Protein AF-A0A9D5YBA8-F1 (afdb_monomer)

Radius of gyration: 16.06 Å; Cα contacts (8 Å, |Δi|>4): 242; chains: 1; bounding box: 40×40×43 Å

Mean predicted aligned error: 7.73 Å

Structure (mmCIF, N/CA/C/O backbone):
data_AF-A0A9D5YBA8-F1
#
_entry.id   AF-A0A9D5YBA8-F1
#
loop_
_atom_site.group_PDB
_atom_site.id
_atom_site.type_symbol
_atom_site.label_atom_id
_atom_site.label_alt_id
_atom_site.label_comp_id
_atom_site.label_asym_id
_atom_site.label_entity_id
_atom_site.label_seq_id
_atom_site.pdbx_PDB_ins_code
_atom_site.Cartn_x
_atom_site.Cartn_y
_atom_site.Cartn_z
_atom_site.occupancy
_atom_site.B_iso_or_equiv
_atom_site.auth_seq_id
_atom_site.auth_comp_id
_atom_site.auth_asym_id
_atom_site.auth_atom_id
_atom_site.pdbx_PDB_model_num
ATOM 1 N N . MET A 1 1 ? 10.738 24.297 -7.608 1.00 39.94 1 MET A N 1
ATOM 2 C CA . MET A 1 1 ? 11.253 22.949 -7.934 1.00 39.94 1 MET A CA 1
ATOM 3 C C . MET A 1 1 ? 11.836 22.366 -6.655 1.00 39.94 1 MET A C 1
ATOM 5 O O . MET A 1 1 ? 12.622 23.071 -6.033 1.00 39.94 1 MET A O 1
ATOM 9 N N . LYS A 1 2 ? 11.433 21.140 -6.289 1.00 30.42 2 LYS A N 1
ATOM 10 C CA . LYS A 1 2 ? 11.630 20.433 -4.999 1.00 30.42 2 LYS A CA 1
ATOM 11 C C . LYS A 1 2 ? 10.527 20.655 -3.949 1.00 30.42 2 LYS A C 1
ATOM 13 O O . LYS A 1 2 ? 10.761 21.208 -2.885 1.00 30.42 2 LYS A O 1
ATOM 18 N N . LEU A 1 3 ? 9.331 20.175 -4.287 1.00 26.30 3 LEU A N 1
ATOM 19 C CA . LEU A 1 3 ? 8.276 19.781 -3.347 1.00 26.30 3 LEU A CA 1
ATOM 20 C C . LEU A 1 3 ? 7.951 18.294 -3.609 1.00 26.30 3 LEU A C 1
ATOM 22 O O . LEU A 1 3 ? 6.810 17.940 -3.848 1.00 26.30 3 LEU A O 1
ATOM 26 N N . LYS A 1 4 ? 8.987 17.446 -3.695 1.00 32.22 4 LYS A N 1
ATOM 27 C CA . LYS A 1 4 ? 8.861 15.991 -3.919 1.00 32.22 4 LYS A CA 1
ATOM 28 C C . LYS A 1 4 ? 9.174 15.174 -2.651 1.00 32.22 4 LYS A C 1
ATOM 30 O O . LYS A 1 4 ? 9.366 13.978 -2.725 1.00 32.22 4 LYS A O 1
ATOM 35 N N . THR A 1 5 ? 9.263 15.814 -1.483 1.00 35.50 5 THR A N 1
ATOM 36 C CA . THR A 1 5 ? 9.782 15.171 -0.254 1.00 35.50 5 THR A CA 1
ATOM 37 C C . THR A 1 5 ? 8.810 15.266 0.925 1.00 35.50 5 THR A C 1
ATOM 39 O O . THR A 1 5 ? 9.186 14.969 2.050 1.00 35.50 5 THR A O 1
ATOM 42 N N . LEU A 1 6 ? 7.567 15.718 0.716 1.00 31.66 6 LEU A N 1
ATOM 43 C CA . LEU A 1 6 ? 6.696 16.089 1.838 1.00 31.66 6 LEU A CA 1
ATOM 44 C C . LEU A 1 6 ? 5.680 15.027 2.293 1.00 31.66 6 LEU A C 1
ATOM 46 O O . LEU A 1 6 ? 5.023 15.278 3.293 1.00 31.66 6 LEU A O 1
ATOM 50 N N . ILE A 1 7 ? 5.556 13.871 1.628 1.00 36.56 7 ILE A N 1
ATOM 51 C CA . ILE A 1 7 ? 4.564 12.842 2.021 1.00 36.56 7 ILE A CA 1
ATOM 52 C C . ILE A 1 7 ? 5.227 11.561 2.559 1.00 36.56 7 ILE A C 1
ATOM 54 O O . ILE A 1 7 ? 4.762 11.022 3.555 1.00 36.56 7 ILE A O 1
ATOM 58 N N . ILE A 1 8 ? 6.413 11.183 2.070 1.00 36.94 8 ILE A N 1
ATOM 59 C CA . ILE A 1 8 ? 7.204 10.066 2.639 1.00 36.94 8 ILE A CA 1
ATOM 60 C C . ILE A 1 8 ? 7.755 10.407 4.044 1.00 36.94 8 ILE A C 1
ATOM 62 O O . ILE A 1 8 ? 8.077 9.541 4.853 1.00 36.94 8 ILE A O 1
ATOM 66 N N . ALA A 1 9 ? 7.801 11.695 4.401 1.00 33.28 9 ALA A N 1
ATOM 67 C CA . ALA A 1 9 ? 8.275 12.134 5.708 1.00 33.28 9 ALA A CA 1
ATOM 68 C C . ALA A 1 9 ? 7.292 11.856 6.862 1.00 33.28 9 ALA A C 1
ATOM 70 O O . ALA A 1 9 ? 7.709 11.967 8.008 1.00 33.28 9 ALA A O 1
ATOM 71 N N . ALA A 1 10 ? 6.023 11.502 6.625 1.00 36.97 10 ALA A N 1
ATOM 72 C CA . ALA A 1 10 ? 5.076 11.302 7.728 1.00 36.97 10 ALA A CA 1
ATOM 73 C C . ALA A 1 10 ? 5.384 10.042 8.563 1.00 36.97 10 ALA A C 1
ATOM 75 O O . ALA A 1 10 ? 5.238 10.083 9.782 1.00 36.97 10 ALA A O 1
ATOM 76 N N . MET A 1 11 ? 5.915 8.978 7.949 1.00 42.38 11 MET A N 1
ATOM 77 C CA . MET A 1 11 ? 6.328 7.771 8.682 1.00 42.38 11 MET A CA 1
ATOM 78 C C . MET A 1 11 ? 7.738 7.877 9.284 1.00 42.38 11 MET A C 1
ATOM 80 O O . MET A 1 11 ? 8.015 7.260 10.310 1.00 42.38 11 MET A O 1
ATOM 84 N N . LEU A 1 12 ? 8.613 8.730 8.732 1.00 39.72 12 LEU A N 1
ATOM 85 C CA . LEU A 1 12 ? 9.985 8.913 9.231 1.00 39.72 12 LEU A CA 1
ATOM 86 C C . LEU A 1 12 ? 10.163 10.120 10.183 1.00 39.72 12 LEU A C 1
ATOM 88 O O . LEU A 1 12 ? 11.121 10.170 10.955 1.00 39.72 12 LEU A O 1
ATOM 92 N N . ALA A 1 13 ? 9.253 11.104 10.186 1.00 34.09 13 ALA A N 1
ATOM 93 C CA . ALA A 1 13 ? 9.375 12.314 11.016 1.00 34.09 13 ALA A CA 1
ATOM 94 C C . ALA A 1 13 ? 9.105 12.085 12.515 1.00 34.09 13 ALA A C 1
ATOM 96 O O . ALA A 1 13 ? 9.458 12.940 13.334 1.00 34.09 13 ALA A O 1
ATOM 97 N N . LEU A 1 14 ? 8.565 10.926 12.904 1.00 41.00 14 LEU A N 1
ATOM 98 C CA . LEU A 1 14 ? 8.378 10.553 14.311 1.00 41.00 14 LEU A CA 1
ATOM 99 C C . LEU A 1 14 ? 9.691 10.202 15.038 1.00 41.00 14 LEU A C 1
ATOM 101 O O . LEU A 1 14 ? 9.721 10.199 16.266 1.00 41.00 14 LEU A O 1
ATOM 105 N N . LEU A 1 15 ? 10.813 10.025 14.327 1.00 41.81 15 LEU A N 1
ATOM 106 C CA . LEU A 1 15 ? 12.116 9.716 14.938 1.00 41.81 15 LEU A CA 1
ATOM 107 C C . LEU A 1 15 ? 12.842 10.918 15.577 1.00 41.81 15 LEU A C 1
ATOM 109 O O . LEU A 1 15 ? 13.920 10.742 16.141 1.00 41.81 15 LEU A O 1
ATOM 113 N N . THR A 1 16 ? 12.303 12.145 15.518 1.00 38.06 16 THR A N 1
ATOM 114 C CA . THR A 1 16 ? 13.040 13.344 15.993 1.00 38.06 16 THR A CA 1
ATOM 115 C C . THR A 1 16 ? 12.404 14.127 17.140 1.00 38.06 16 THR A C 1
ATOM 117 O O . THR A 1 16 ? 12.984 15.117 17.592 1.00 38.06 16 THR A O 1
ATOM 120 N N . LEU A 1 17 ? 11.271 13.685 17.691 1.00 38.47 17 LEU A N 1
ATOM 121 C CA . LEU A 1 17 ? 10.601 14.389 18.790 1.00 38.47 17 LEU A CA 1
ATOM 122 C C . LEU A 1 17 ? 10.435 13.498 20.023 1.00 38.47 17 LEU A C 1
ATOM 124 O O . LEU A 1 17 ? 9.336 13.083 20.367 1.00 38.47 17 LEU A O 1
ATOM 128 N N . GLY A 1 18 ? 11.531 13.256 20.744 1.00 34.12 18 GLY A N 1
ATOM 129 C CA . GLY A 1 18 ? 11.432 12.652 22.070 1.00 34.12 18 GLY A CA 1
ATOM 130 C C . GLY A 1 18 ? 12.761 12.304 22.723 1.00 34.12 18 GLY A C 1
ATOM 131 O O . GLY A 1 18 ? 13.262 11.211 22.541 1.00 34.12 18 GLY A O 1
ATOM 132 N N . GLY A 1 19 ? 13.287 13.218 23.543 1.00 33.47 19 GLY A N 1
ATOM 133 C CA . GLY A 1 19 ? 14.011 12.867 24.771 1.00 33.47 19 GLY A CA 1
ATOM 134 C C . GLY A 1 19 ? 15.372 12.170 24.644 1.00 33.47 19 GLY A C 1
ATOM 135 O O . GLY A 1 19 ? 15.485 10.988 24.362 1.00 33.47 19 GLY A O 1
ATOM 136 N N . CYS A 1 20 ? 16.415 12.907 25.023 1.00 37.44 20 CYS A N 1
ATOM 137 C CA . CYS A 1 20 ? 17.749 12.420 25.367 1.00 37.44 20 CYS A CA 1
ATOM 138 C C . CYS A 1 20 ? 17.730 11.099 26.173 1.00 37.44 20 CYS A C 1
ATOM 140 O O . CYS A 1 20 ? 17.559 11.104 27.391 1.00 37.44 20 CYS A O 1
ATOM 142 N N . SER A 1 21 ? 17.965 9.976 25.500 1.00 37.66 21 SER A N 1
ATOM 143 C CA . SER A 1 21 ? 18.625 8.802 26.065 1.00 37.66 21 SER A CA 1
ATOM 144 C C . SER A 1 21 ? 19.335 8.069 24.928 1.00 37.66 21 SER A C 1
ATOM 146 O O . SER A 1 21 ? 18.878 8.083 23.788 1.00 37.66 21 SER A O 1
ATOM 148 N N . THR A 1 22 ? 20.505 7.506 25.209 1.00 41.59 22 THR A N 1
ATOM 149 C CA . THR A 1 22 ? 21.262 6.655 24.287 1.00 41.59 22 THR A CA 1
ATOM 150 C C . THR A 1 22 ? 20.499 5.348 24.066 1.00 41.59 22 THR A C 1
ATOM 152 O O . THR A 1 22 ? 20.823 4.339 24.688 1.00 41.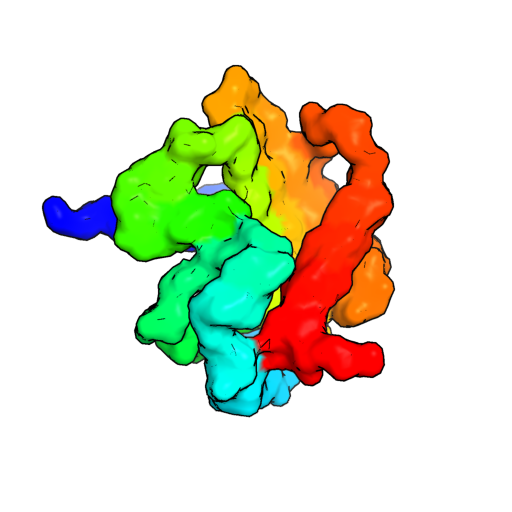59 22 THR A O 1
ATOM 155 N N . ALA A 1 23 ? 19.450 5.382 23.250 1.00 43.97 23 ALA A N 1
ATOM 156 C CA . ALA A 1 23 ? 18.862 4.186 22.673 1.00 43.97 23 ALA A CA 1
ATOM 157 C C . ALA A 1 23 ? 19.766 3.748 21.516 1.00 43.97 23 ALA A C 1
ATOM 159 O O . ALA A 1 23 ? 20.153 4.574 20.686 1.00 43.97 23 AL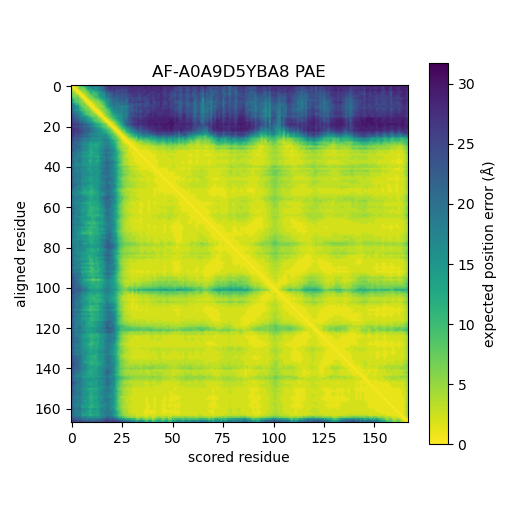A A O 1
ATOM 160 N N . GLU A 1 24 ? 20.159 2.474 21.490 1.00 45.47 24 GLU A N 1
ATOM 161 C CA . GLU A 1 24 ? 20.699 1.873 20.273 1.00 45.47 24 GLU A CA 1
ATOM 162 C C . GLU A 1 24 ? 19.681 2.132 19.163 1.00 45.47 24 GLU A C 1
ATOM 164 O O . GLU A 1 24 ? 18.498 1.833 19.331 1.00 45.47 24 GLU A O 1
ATOM 169 N N . THR A 1 25 ? 20.109 2.764 18.069 1.00 51.91 25 THR A N 1
ATOM 170 C CA . THR A 1 25 ? 19.257 2.920 16.894 1.00 51.91 25 THR A CA 1
ATOM 171 C C . THR A 1 25 ? 18.912 1.512 16.430 1.00 51.91 25 THR A C 1
ATOM 173 O O . THR A 1 25 ? 19.774 0.825 15.884 1.00 51.91 25 THR A O 1
ATOM 176 N N . ALA A 1 26 ? 17.697 1.050 16.721 1.00 59.75 26 ALA A N 1
ATOM 177 C CA . ALA A 1 26 ? 17.219 -0.220 16.212 1.00 59.75 26 ALA A CA 1
ATOM 178 C C . ALA A 1 26 ? 17.300 -0.150 14.681 1.00 59.75 26 ALA A C 1
ATOM 180 O O . ALA A 1 26 ? 16.748 0.765 14.069 1.00 59.75 26 ALA A O 1
ATOM 181 N N . SER A 1 27 ? 18.076 -1.048 14.081 1.00 69.25 27 SER A N 1
ATOM 182 C CA . SER A 1 27 ? 18.134 -1.208 12.632 1.00 69.25 27 SER A CA 1
ATOM 183 C C . SER A 1 27 ? 16.993 -2.115 12.200 1.00 69.25 27 SER A C 1
ATOM 185 O O . SER A 1 27 ? 16.760 -3.138 12.851 1.00 69.25 27 SER A O 1
ATOM 187 N N . SER A 1 28 ? 16.330 -1.764 11.103 1.00 76.50 28 SER A N 1
ATOM 188 C CA . SER A 1 28 ? 15.359 -2.647 10.462 1.00 76.50 28 SER A CA 1
ATOM 189 C C . SER A 1 28 ? 16.016 -3.987 10.081 1.00 76.50 28 SER A C 1
ATOM 191 O O . SER A 1 28 ? 17.206 -3.993 9.731 1.00 76.50 28 SER A O 1
ATOM 193 N N . PRO A 1 29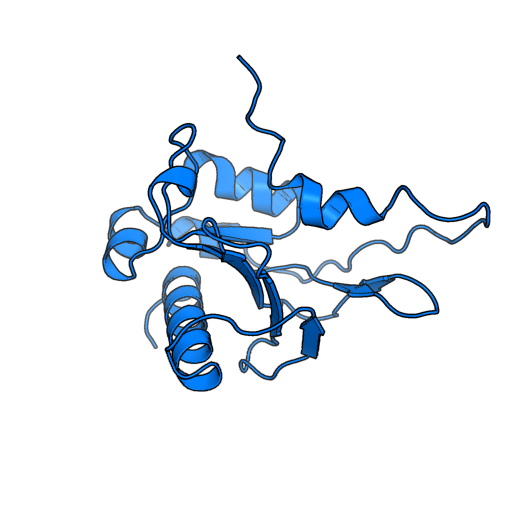 ? 15.321 -5.129 10.227 1.00 83.06 29 PRO A N 1
ATOM 194 C CA . PRO A 1 29 ? 15.844 -6.419 9.794 1.00 83.06 29 PRO A CA 1
ATOM 195 C C . PRO A 1 29 ? 15.907 -6.513 8.264 1.00 83.06 29 PRO A C 1
ATOM 197 O O . PRO A 1 29 ? 15.016 -6.041 7.573 1.00 83.06 29 PRO A O 1
ATOM 200 N N . ASP A 1 30 ? 16.922 -7.206 7.741 1.00 87.44 30 ASP A N 1
ATOM 201 C CA . ASP A 1 30 ? 16.918 -7.641 6.340 1.00 87.44 30 ASP A CA 1
ATOM 202 C C . ASP A 1 30 ? 15.894 -8.773 6.176 1.00 87.44 30 ASP A C 1
ATOM 204 O O . ASP A 1 30 ? 16.101 -9.891 6.661 1.00 87.44 30 ASP A O 1
ATOM 208 N N . LEU A 1 31 ? 14.775 -8.459 5.522 1.00 90.81 31 LEU A N 1
ATOM 209 C CA . LEU A 1 31 ? 13.661 -9.381 5.295 1.00 90.81 31 LEU A CA 1
ATOM 210 C C . LEU A 1 31 ? 13.883 -10.317 4.093 1.00 90.81 31 LEU A C 1
ATOM 212 O O . LEU A 1 31 ? 13.066 -11.206 3.854 1.00 90.81 31 LEU A O 1
ATOM 216 N N . GLY A 1 32 ? 14.965 -10.141 3.322 1.00 91.25 32 GLY A N 1
ATOM 217 C CA . GLY A 1 32 ? 15.261 -10.976 2.155 1.00 91.25 32 GLY A CA 1
ATOM 218 C C . GLY A 1 32 ? 14.226 -10.875 1.027 1.00 91.25 32 GLY A C 1
ATOM 219 O O . GLY A 1 32 ? 14.031 -11.845 0.291 1.00 91.25 32 GLY A O 1
ATOM 220 N N . ILE A 1 33 ? 13.545 -9.731 0.899 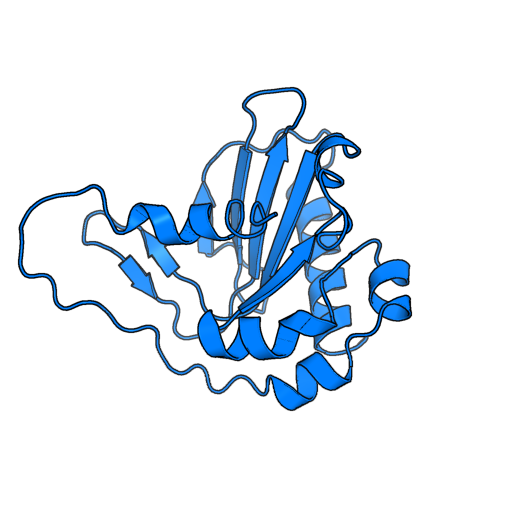1.00 93.81 33 ILE A N 1
ATOM 221 C CA . ILE A 1 33 ? 12.536 -9.489 -0.141 1.00 93.81 33 ILE A CA 1
ATOM 222 C C . ILE A 1 33 ? 13.223 -9.407 -1.513 1.00 93.81 33 ILE A C 1
ATOM 224 O O . ILE A 1 33 ? 14.147 -8.620 -1.717 1.00 93.81 33 ILE A O 1
ATOM 228 N N . ASP A 1 34 ? 12.755 -10.202 -2.480 1.00 95.31 34 ASP A N 1
ATOM 229 C CA . ASP A 1 34 ? 13.233 -10.154 -3.869 1.00 95.31 34 ASP A CA 1
ATOM 230 C C . ASP A 1 34 ? 12.581 -8.986 -4.630 1.00 95.31 34 ASP A C 1
ATOM 232 O O . ASP A 1 34 ? 11.659 -9.159 -5.436 1.00 95.31 34 ASP A O 1
ATOM 236 N N . TRP A 1 35 ? 13.056 -7.774 -4.334 1.00 95.88 35 TRP A N 1
ATOM 237 C CA . TRP A 1 35 ? 12.557 -6.539 -4.936 1.00 95.88 35 TRP A CA 1
ATOM 238 C C . TRP A 1 35 ? 12.706 -6.509 -6.454 1.00 95.88 35 TRP A C 1
ATOM 240 O O . TRP A 1 35 ? 11.803 -6.033 -7.137 1.00 95.88 35 TRP A O 1
ATOM 250 N N . GLU A 1 36 ? 13.800 -7.053 -6.996 1.00 95.69 36 GLU A N 1
ATOM 251 C CA . GLU A 1 36 ? 14.026 -7.106 -8.444 1.00 95.69 36 GLU A CA 1
ATOM 252 C C . GLU A 1 36 ? 12.901 -7.886 -9.135 1.00 95.69 36 GLU A C 1
ATOM 254 O O . GLU A 1 36 ? 12.300 -7.399 -10.095 1.00 95.69 36 GLU A O 1
ATOM 259 N N . SER A 1 37 ? 12.560 -9.065 -8.606 1.00 95.38 37 SER A N 1
ATOM 260 C CA . SER A 1 37 ? 11.445 -9.863 -9.114 1.00 95.38 37 SER A CA 1
ATOM 261 C C . SER A 1 37 ? 10.101 -9.150 -8.976 1.00 95.38 37 SER A C 1
ATOM 263 O O . SER A 1 37 ? 9.317 -9.165 -9.928 1.00 95.38 37 SER A O 1
ATOM 265 N N . ILE A 1 38 ? 9.800 -8.572 -7.811 1.00 96.25 38 ILE A N 1
ATOM 266 C CA . ILE A 1 38 ? 8.517 -7.894 -7.569 1.00 96.25 38 ILE A CA 1
ATOM 267 C C . ILE A 1 38 ? 8.355 -6.726 -8.546 1.00 96.25 38 ILE A C 1
ATOM 269 O O . ILE A 1 38 ? 7.390 -6.679 -9.305 1.00 96.25 38 ILE A O 1
ATOM 273 N N . ILE A 1 39 ? 9.339 -5.829 -8.605 1.00 96.19 39 ILE A N 1
ATOM 274 C CA . ILE A 1 39 ? 9.277 -4.606 -9.413 1.00 96.19 39 ILE A CA 1
ATOM 275 C C . ILE A 1 39 ? 9.208 -4.925 -10.906 1.00 96.19 39 ILE A C 1
ATOM 277 O O . ILE A 1 39 ? 8.465 -4.272 -11.632 1.00 96.19 39 ILE A O 1
ATOM 281 N N . ALA A 1 40 ? 9.900 -5.968 -11.376 1.00 94.44 40 ALA A N 1
ATOM 282 C CA . ALA A 1 40 ? 9.851 -6.380 -12.781 1.00 94.44 40 ALA A CA 1
ATOM 283 C C . ALA A 1 40 ? 8.444 -6.783 -13.275 1.00 94.44 40 ALA A C 1
ATOM 285 O O . ALA A 1 40 ? 8.246 -6.920 -14.484 1.00 94.44 40 ALA A O 1
ATOM 286 N N . ARG A 1 41 ? 7.485 -7.007 -12.366 1.00 91.88 41 ARG A N 1
ATOM 287 C CA . ARG A 1 41 ? 6.085 -7.342 -12.679 1.00 91.88 41 ARG A CA 1
ATOM 288 C C . ARG A 1 41 ? 5.146 -6.140 -12.624 1.00 91.88 41 ARG A C 1
ATOM 290 O O . ARG A 1 41 ? 4.037 -6.237 -13.136 1.00 91.88 41 ARG A O 1
ATOM 297 N N . ILE A 1 42 ? 5.562 -5.045 -11.997 1.00 95.31 42 ILE A N 1
ATOM 298 C CA . ILE A 1 42 ? 4.709 -3.879 -11.791 1.00 95.31 42 ILE A CA 1
ATOM 299 C C . ILE A 1 42 ? 4.795 -2.997 -13.033 1.00 95.31 42 ILE A C 1
ATOM 301 O O . ILE A 1 42 ? 5.843 -2.435 -13.349 1.00 95.31 42 ILE A O 1
ATOM 305 N N . ASP A 1 43 ? 3.672 -2.852 -13.727 1.00 94.00 43 ASP A N 1
ATOM 306 C CA . ASP A 1 43 ? 3.515 -1.912 -14.829 1.00 94.00 43 ASP A CA 1
ATOM 307 C C . ASP A 1 43 ? 2.256 -1.050 -14.665 1.00 94.00 43 ASP A C 1
ATOM 309 O O . ASP A 1 43 ? 1.380 -1.313 -13.836 1.00 94.00 43 ASP A O 1
ATOM 313 N N . ALA A 1 44 ? 2.188 0.028 -15.449 1.00 93.38 44 ALA A N 1
ATOM 314 C CA . ALA A 1 44 ? 1.104 1.002 -15.359 1.00 93.38 44 ALA A CA 1
ATOM 315 C C . ALA A 1 44 ? -0.267 0.397 -15.707 1.00 93.38 44 ALA A C 1
ATOM 317 O O . ALA A 1 44 ? -1.275 0.824 -15.148 1.00 93.38 44 ALA A O 1
ATOM 318 N N . ASP A 1 45 ? -0.309 -0.597 -16.600 1.00 93.81 45 ASP A N 1
ATOM 319 C CA . ASP A 1 45 ? -1.553 -1.253 -17.008 1.00 93.81 45 ASP A CA 1
ATOM 320 C C . ASP A 1 45 ? -2.115 -2.109 -15.860 1.00 93.81 45 ASP A C 1
ATOM 322 O O . ASP A 1 45 ? -3.309 -2.041 -15.565 1.00 93.81 45 ASP A O 1
ATOM 326 N N . THR A 1 46 ? -1.247 -2.850 -15.165 1.00 93.56 46 THR A N 1
ATOM 327 C CA . THR A 1 46 ? -1.592 -3.652 -13.984 1.00 93.56 46 THR A CA 1
ATOM 328 C C . THR A 1 46 ? -2.077 -2.761 -12.845 1.00 93.56 46 THR A C 1
ATOM 330 O O . THR A 1 46 ? -3.124 -3.024 -12.258 1.00 93.56 46 THR A O 1
ATOM 333 N N . LEU A 1 47 ? -1.362 -1.669 -12.558 1.00 95.94 47 LEU A N 1
ATOM 334 C CA . LEU A 1 47 ? -1.778 -0.687 -11.553 1.00 95.94 47 LEU A CA 1
ATOM 335 C C . LEU A 1 47 ? -3.164 -0.107 -11.877 1.00 95.94 47 LEU A C 1
ATOM 337 O O . LEU A 1 47 ? -4.053 -0.102 -11.022 1.00 95.94 47 LEU A O 1
ATOM 341 N N . TYR A 1 48 ? -3.381 0.298 -13.132 1.00 94.19 48 TYR A N 1
ATOM 342 C CA . TYR A 1 48 ? -4.650 0.859 -13.588 1.00 94.19 48 TYR A CA 1
ATOM 343 C C . TYR A 1 48 ? -5.817 -0.137 -13.505 1.00 94.19 48 TYR A C 1
ATOM 345 O O . TYR A 1 48 ? -6.918 0.265 -13.126 1.00 94.19 48 TYR A O 1
ATOM 353 N N . GLU A 1 49 ? -5.601 -1.427 -13.805 1.00 94.94 49 GLU A N 1
ATOM 354 C CA . GLU A 1 49 ? -6.626 -2.481 -13.666 1.00 94.94 49 GLU A CA 1
ATOM 355 C C . GLU A 1 49 ? -7.196 -2.539 -12.242 1.00 94.94 49 GLU A C 1
ATOM 357 O O . GLU A 1 49 ? -8.400 -2.731 -12.059 1.00 94.94 49 GLU A O 1
ATOM 362 N N . TYR A 1 50 ? -6.341 -2.322 -11.244 1.00 95.00 50 TYR A N 1
ATOM 363 C CA . TYR A 1 50 ? -6.708 -2.351 -9.833 1.00 95.00 50 TYR A CA 1
ATOM 364 C C . TYR A 1 50 ? -7.042 -0.976 -9.236 1.00 95.00 50 TYR A C 1
ATOM 366 O O . TYR A 1 50 ? -7.378 -0.896 -8.054 1.00 95.00 50 TYR A O 1
ATOM 374 N N . GLY A 1 51 ? -6.984 0.097 -10.032 1.00 95.06 51 GLY A N 1
ATOM 375 C CA . GLY A 1 51 ? -7.259 1.463 -9.576 1.00 95.06 51 GLY A CA 1
ATOM 376 C C . GLY A 1 51 ? -6.159 2.069 -8.698 1.00 95.06 51 GLY A C 1
ATOM 377 O O . GLY A 1 51 ? -6.441 2.976 -7.916 1.00 95.06 51 GLY A O 1
ATOM 378 N N . TRP A 1 52 ? -4.927 1.576 -8.824 1.00 97.75 52 TRP A N 1
ATOM 379 C CA . TRP A 1 52 ? -3.759 2.060 -8.094 1.00 97.75 52 TRP A CA 1
ATOM 380 C C . TRP A 1 52 ? -2.803 2.826 -9.002 1.00 97.75 52 TRP A C 1
ATOM 382 O O . TRP A 1 52 ? -2.847 2.733 -10.228 1.00 97.75 52 TRP A O 1
ATOM 392 N N . TYR A 1 53 ? -1.909 3.574 -8.370 1.00 97.19 53 TYR A N 1
ATOM 393 C CA . TYR A 1 53 ? -0.834 4.320 -8.999 1.00 97.19 53 TYR A CA 1
ATOM 394 C C . TYR A 1 53 ? 0.444 4.169 -8.174 1.00 97.19 53 TYR A C 1
ATOM 396 O O . TYR A 1 53 ? 0.389 3.998 -6.958 1.00 97.19 53 TYR A O 1
ATOM 404 N N . ALA A 1 54 ? 1.589 4.264 -8.841 1.00 96.75 54 ALA A N 1
ATOM 405 C CA . ALA A 1 54 ? 2.913 4.338 -8.235 1.00 96.75 54 ALA A CA 1
ATOM 406 C C . ALA A 1 54 ? 3.855 5.106 -9.171 1.00 96.75 54 ALA A C 1
ATOM 408 O O . ALA A 1 54 ? 3.621 5.156 -10.382 1.00 96.75 54 ALA A O 1
ATOM 409 N N . ASP A 1 55 ? 4.934 5.673 -8.631 1.00 95.81 55 ASP A N 1
ATOM 410 C CA . ASP A 1 55 ? 6.042 6.189 -9.441 1.00 95.81 55 ASP A CA 1
ATOM 411 C C . ASP A 1 55 ? 6.944 5.004 -9.831 1.00 95.81 55 ASP A C 1
ATOM 413 O O . ASP A 1 55 ? 7.878 4.639 -9.121 1.00 95.81 55 ASP A O 1
ATOM 417 N N . ILE A 1 56 ? 6.614 4.341 -10.946 1.00 94.69 56 ILE A N 1
ATOM 418 C CA . ILE A 1 56 ? 7.317 3.129 -11.414 1.00 94.69 56 ILE A CA 1
ATOM 419 C C . ILE A 1 56 ? 8.824 3.376 -11.576 1.00 94.69 56 ILE A C 1
ATOM 421 O O . ILE A 1 56 ? 9.627 2.477 -11.323 1.00 94.69 56 ILE A O 1
ATOM 425 N N . ASP A 1 57 ? 9.213 4.596 -11.956 1.00 93.81 57 ASP A N 1
ATOM 426 C CA . ASP A 1 57 ? 10.613 4.965 -12.154 1.00 93.81 57 ASP A CA 1
ATOM 427 C C . ASP A 1 57 ? 11.389 5.067 -10.824 1.00 93.81 57 ASP A C 1
ATOM 429 O O . ASP A 1 57 ? 12.621 4.989 -10.842 1.00 93.81 57 ASP A O 1
ATOM 433 N N . SER A 1 58 ? 10.704 5.225 -9.680 1.00 93.56 58 SER A N 1
ATOM 434 C CA . SER A 1 58 ? 11.321 5.303 -8.347 1.00 93.56 58 SER A CA 1
ATOM 435 C C . SER A 1 58 ? 11.229 4.017 -7.528 1.00 93.56 58 SER A C 1
ATOM 437 O O . SER A 1 58 ? 11.991 3.885 -6.573 1.00 93.56 58 SER A O 1
ATOM 439 N N . LEU A 1 59 ? 10.395 3.040 -7.909 1.00 93.25 59 LEU A N 1
ATOM 440 C CA . LEU A 1 59 ? 10.162 1.823 -7.112 1.00 93.25 59 LEU A CA 1
ATOM 441 C C . LEU A 1 59 ? 11.449 1.112 -6.673 1.00 93.25 59 LEU A C 1
ATOM 443 O O . LEU A 1 59 ? 11.554 0.683 -5.529 1.00 93.25 59 LEU A O 1
ATOM 447 N N . ALA A 1 60 ? 12.440 0.993 -7.563 1.00 93.56 60 ALA A N 1
ATOM 448 C CA . ALA A 1 60 ? 13.702 0.324 -7.242 1.00 93.56 60 ALA A CA 1
ATOM 449 C C . ALA A 1 60 ? 14.536 1.099 -6.215 1.00 93.56 60 ALA A C 1
ATOM 451 O O . ALA A 1 60 ? 15.108 0.488 -5.317 1.00 93.56 60 ALA A O 1
ATOM 452 N N . SER A 1 61 ? 14.585 2.430 -6.328 1.00 92.62 61 SER A N 1
ATOM 453 C CA . SER A 1 61 ? 15.259 3.261 -5.328 1.00 92.62 61 SER A CA 1
ATOM 454 C C . SER A 1 61 ? 14.493 3.302 -4.012 1.00 92.62 61 SER A C 1
ATOM 456 O O . SER A 1 61 ? 15.121 3.266 -2.965 1.00 92.62 61 SER A O 1
ATOM 458 N N . ASP A 1 62 ? 13.160 3.329 -4.049 1.00 90.44 62 ASP A N 1
ATOM 459 C CA . ASP A 1 62 ? 12.335 3.346 -2.839 1.00 90.44 62 ASP A CA 1
ATOM 460 C C . ASP A 1 62 ? 12.493 2.028 -2.069 1.00 90.44 62 ASP A C 1
ATOM 462 O O . ASP A 1 62 ? 12.744 2.040 -0.866 1.00 90.44 62 ASP A O 1
ATOM 466 N N . ALA A 1 63 ? 12.493 0.894 -2.773 1.00 91.62 63 ALA A N 1
ATOM 467 C CA . ALA A 1 63 ? 12.757 -0.410 -2.178 1.00 91.62 63 ALA A CA 1
ATOM 468 C C . ALA A 1 63 ? 14.161 -0.515 -1.550 1.00 91.62 63 ALA A C 1
ATOM 470 O O . ALA A 1 63 ? 14.308 -1.110 -0.484 1.00 91.62 63 ALA A O 1
ATOM 471 N N . GLU A 1 64 ? 15.192 0.054 -2.187 1.00 89.94 64 GLU A N 1
ATOM 472 C CA . GLU A 1 64 ? 16.570 0.052 -1.670 1.00 89.94 64 GLU A CA 1
ATOM 473 C C . GLU A 1 64 ? 16.751 1.004 -0.476 1.00 89.94 64 GLU A C 1
ATOM 475 O O . GLU A 1 64 ? 17.381 0.638 0.517 1.00 89.94 64 GLU A O 1
ATOM 480 N N . ASP A 1 65 ? 16.206 2.220 -0.563 1.00 88.19 65 ASP A N 1
ATOM 481 C CA . ASP A 1 65 ? 16.426 3.283 0.422 1.00 88.19 65 ASP A CA 1
ATOM 482 C C . ASP A 1 65 ? 15.477 3.187 1.628 1.00 88.19 65 ASP A C 1
ATOM 484 O O . ASP A 1 65 ? 15.845 3.594 2.735 1.00 88.19 65 ASP A O 1
ATOM 488 N N . LEU A 1 66 ? 14.249 2.703 1.417 1.00 88.44 66 LEU A N 1
ATOM 489 C CA . LEU A 1 66 ? 13.171 2.691 2.414 1.00 88.44 66 LEU A CA 1
ATOM 490 C C . LEU A 1 66 ? 12.754 1.282 2.841 1.00 88.44 66 LEU A C 1
ATOM 492 O O . LEU A 1 66 ? 12.030 1.154 3.825 1.00 88.44 66 LEU A O 1
ATOM 496 N N . GLY A 1 67 ? 13.177 0.241 2.118 1.00 92.00 67 GLY A N 1
ATOM 497 C CA . GLY A 1 67 ? 12.741 -1.130 2.385 1.00 92.00 67 GLY A CA 1
ATOM 498 C C . GLY A 1 67 ? 11.261 -1.365 2.072 1.00 92.00 67 GLY A C 1
ATOM 499 O O . GLY A 1 67 ? 10.691 -2.353 2.534 1.00 92.00 67 GLY A O 1
ATOM 500 N N . THR A 1 68 ? 10.621 -0.468 1.317 1.00 94.50 68 THR A N 1
ATOM 501 C CA . THR A 1 68 ? 9.197 -0.539 0.976 1.00 94.50 68 THR A CA 1
ATOM 502 C C . THR A 1 68 ? 8.920 -0.035 -0.436 1.00 94.50 68 THR A C 1
ATOM 504 O O . THR A 1 68 ? 9.710 0.698 -1.029 1.00 94.50 68 THR A O 1
ATOM 507 N N . ILE A 1 69 ? 7.753 -0.404 -0.963 1.00 95.44 69 ILE A N 1
ATOM 508 C CA . ILE A 1 69 ? 7.148 0.220 -2.144 1.00 95.44 69 ILE A CA 1
ATOM 509 C C . ILE A 1 69 ? 5.719 0.652 -1.836 1.00 95.44 69 ILE A C 1
ATOM 511 O O . ILE A 1 69 ? 5.012 -0.030 -1.095 1.00 95.44 69 ILE A O 1
ATOM 515 N N . THR A 1 70 ? 5.299 1.771 -2.426 1.00 96.19 70 THR A N 1
ATOM 516 C CA . THR A 1 70 ? 4.018 2.422 -2.124 1.00 96.19 70 THR A CA 1
ATOM 517 C C . THR A 1 70 ? 3.089 2.417 -3.334 1.00 96.19 70 THR A C 1
ATOM 519 O O . THR A 1 70 ? 3.487 2.793 -4.438 1.00 96.19 70 THR A O 1
ATOM 522 N N . PHE A 1 71 ? 1.819 2.093 -3.103 1.00 97.50 71 PHE A N 1
ATOM 523 C CA . PHE A 1 71 ? 0.725 2.302 -4.050 1.00 97.50 71 PHE A CA 1
ATOM 524 C C . PHE A 1 71 ? -0.260 3.328 -3.501 1.00 97.50 71 PHE A C 1
ATOM 526 O O . PHE A 1 71 ? -0.556 3.317 -2.308 1.00 97.50 71 PHE A O 1
ATOM 533 N N . SER A 1 72 ? -0.808 4.186 -4.360 1.00 97.44 72 SER A N 1
ATOM 534 C CA . SER A 1 72 ? -1.785 5.213 -3.983 1.00 97.44 72 SER A CA 1
ATOM 535 C C . SER A 1 72 ? -3.006 5.248 -4.903 1.00 97.44 72 SER A C 1
ATOM 537 O O . SER A 1 72 ? -2.936 4.849 -6.062 1.00 97.44 72 SER A O 1
ATOM 539 N N . ASN A 1 73 ? -4.135 5.771 -4.414 1.00 97.00 73 ASN A N 1
ATOM 540 C CA . ASN A 1 73 ? -5.346 6.001 -5.222 1.00 97.00 73 ASN A CA 1
ATOM 541 C C . ASN A 1 73 ? -5.292 7.287 -6.081 1.00 97.00 73 ASN A C 1
ATOM 543 O O . ASN A 1 73 ? -6.297 7.710 -6.651 1.00 97.00 73 ASN A O 1
ATOM 547 N N . TYR A 1 74 ? -4.128 7.926 -6.158 1.00 95.69 74 TYR A N 1
ATOM 548 C CA . TYR A 1 74 ? -3.834 9.094 -6.986 1.00 95.69 74 TYR A CA 1
ATOM 549 C C . TYR A 1 74 ? -2.436 8.949 -7.584 1.00 95.69 74 TYR A C 1
ATOM 551 O O . TYR A 1 74 ? -1.583 8.312 -6.974 1.00 95.69 74 TYR A O 1
ATOM 559 N N . ASP A 1 75 ? -2.178 9.575 -8.732 1.00 95.44 75 ASP A N 1
ATOM 560 C CA . ASP A 1 75 ? -0.863 9.544 -9.383 1.00 95.44 75 ASP A CA 1
ATOM 561 C C . ASP A 1 75 ? 0.180 10.354 -8.583 1.00 95.44 75 ASP A C 1
ATOM 563 O O . ASP A 1 75 ? 0.074 11.583 -8.524 1.00 95.44 75 ASP A O 1
ATOM 567 N N . PRO A 1 76 ? 1.193 9.717 -7.964 1.00 92.56 76 PRO A N 1
ATOM 568 C CA . PRO A 1 76 ? 2.180 10.420 -7.146 1.00 92.56 76 PRO A CA 1
ATOM 569 C C . PRO A 1 76 ? 3.193 11.226 -7.978 1.00 92.56 76 PRO A C 1
ATOM 571 O O . PRO A 1 76 ? 3.911 12.072 -7.433 1.00 92.56 76 PRO A O 1
ATOM 574 N N . THR A 1 77 ? 3.264 10.999 -9.294 1.00 93.06 77 THR A N 1
ATOM 575 C CA . THR A 1 77 ? 4.166 11.729 -10.195 1.00 93.06 77 THR A CA 1
ATOM 576 C C . THR A 1 77 ? 3.617 13.110 -10.557 1.00 93.06 77 THR A C 1
ATOM 578 O O . THR A 1 77 ? 4.386 14.033 -10.863 1.00 93.06 77 THR A O 1
ATOM 581 N N . GLU A 1 78 ? 2.297 13.276 -10.439 1.00 94.31 78 GLU A N 1
ATOM 582 C CA . GLU A 1 78 ? 1.569 14.498 -10.738 1.00 94.31 78 GLU A CA 1
ATOM 583 C C . GLU A 1 78 ? 1.432 15.387 -9.497 1.00 94.31 78 GLU A C 1
ATOM 585 O O . GLU A 1 78 ? 0.910 15.012 -8.442 1.00 94.31 78 GLU A O 1
ATOM 590 N N . ALA A 1 79 ? 1.901 16.628 -9.623 1.00 93.12 79 ALA A N 1
ATOM 591 C CA . ALA A 1 79 ? 1.849 17.577 -8.522 1.00 93.12 79 ALA A CA 1
ATOM 592 C C . ALA A 1 79 ? 0.395 17.848 -8.110 1.00 93.12 79 ALA A C 1
ATOM 594 O O . ALA A 1 79 ? -0.445 18.169 -8.947 1.00 93.12 79 ALA A O 1
ATOM 595 N N . ASP A 1 80 ? 0.127 17.790 -6.804 1.00 92.44 80 ASP A N 1
ATOM 596 C CA . ASP A 1 80 ? -1.197 18.019 -6.218 1.00 92.44 80 ASP A CA 1
ATOM 597 C C . ASP A 1 80 ? -2.297 17.022 -6.648 1.00 92.44 80 ASP A C 1
ATOM 599 O O . ASP A 1 80 ? -3.469 17.267 -6.358 1.00 92.44 80 ASP A O 1
ATOM 603 N N . ALA A 1 81 ? -1.965 15.881 -7.269 1.00 94.12 81 ALA A N 1
ATOM 604 C CA . ALA A 1 81 ? -2.954 14.863 -7.650 1.00 94.12 81 ALA A CA 1
ATOM 605 C C . ALA A 1 81 ? -3.792 14.373 -6.458 1.00 94.12 81 ALA A C 1
ATOM 607 O O . ALA A 1 81 ? -5.006 14.206 -6.582 1.00 94.12 81 ALA A O 1
ATOM 608 N N . PHE A 1 82 ? -3.173 14.268 -5.278 1.00 92.50 82 PHE A N 1
ATOM 609 C CA . PHE A 1 82 ? -3.842 13.927 -4.022 1.00 92.50 82 PHE A CA 1
ATOM 610 C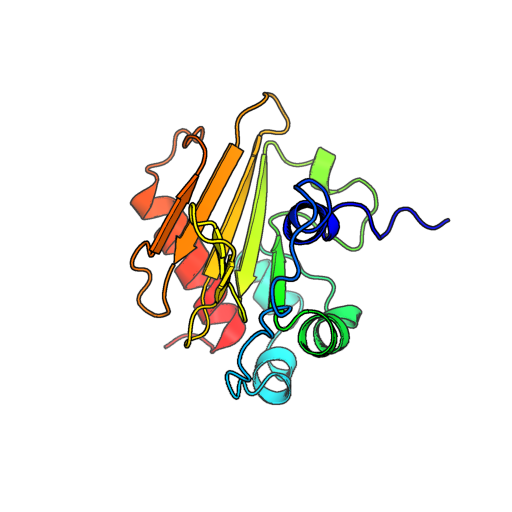 C . PHE A 1 82 ? -5.006 14.866 -3.668 1.00 92.50 82 PHE A C 1
ATOM 612 O O . PHE A 1 82 ? -5.907 14.453 -2.955 1.00 92.50 82 PHE A O 1
ATOM 619 N N . LYS A 1 83 ? -5.040 16.111 -4.170 1.00 91.56 83 LYS A N 1
ATOM 620 C CA . LYS A 1 83 ? -6.156 17.053 -3.938 1.00 91.56 83 LYS A CA 1
ATOM 621 C C . LYS A 1 83 ? -7.383 16.760 -4.801 1.00 91.56 83 LYS A C 1
ATOM 623 O O . LYS A 1 83 ? -8.421 17.385 -4.608 1.00 91.56 83 LYS A O 1
ATOM 628 N N . SER A 1 84 ? -7.248 15.883 -5.794 1.00 93.88 84 SER A N 1
ATOM 629 C CA . SER A 1 84 ? -8.321 15.542 -6.736 1.00 93.88 84 SER A CA 1
ATOM 630 C C . SER A 1 84 ? -9.144 14.331 -6.291 1.00 93.88 84 SER A C 1
ATOM 632 O O . SER A 1 84 ? -10.154 14.026 -6.922 1.00 93.88 84 SER A O 1
ATOM 634 N N . VAL A 1 85 ? -8.729 13.654 -5.218 1.00 94.75 85 VAL A N 1
ATOM 635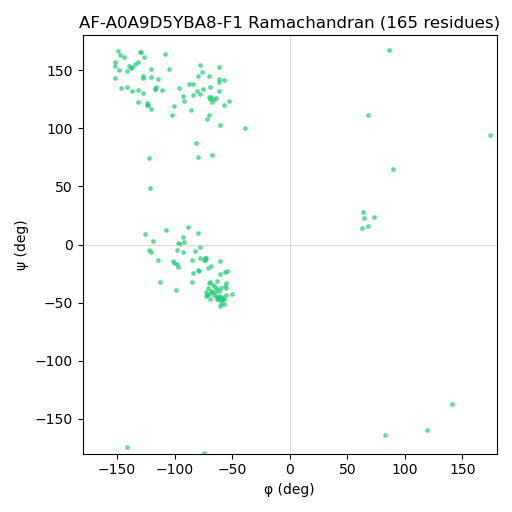 C CA . VAL A 1 85 ? -9.457 12.551 -4.577 1.00 94.75 85 VAL A CA 1
ATOM 636 C C . VAL A 1 85 ? -10.104 13.035 -3.277 1.00 94.75 85 VAL A C 1
ATOM 638 O O . VAL A 1 85 ? -9.600 13.959 -2.638 1.00 94.75 85 VAL A O 1
ATOM 641 N N . SER A 1 86 ? -11.221 12.426 -2.877 1.00 95.44 86 SER A N 1
ATOM 642 C CA . SER A 1 86 ? -11.912 12.756 -1.617 1.00 95.44 86 SER A CA 1
ATOM 643 C C . SER A 1 86 ? -11.116 12.327 -0.385 1.00 95.44 86 SER A C 1
ATOM 645 O O . SER A 1 86 ? -11.143 12.995 0.640 1.00 95.44 86 SER A O 1
ATOM 647 N N . TYR A 1 87 ? -10.358 11.242 -0.500 1.00 95.56 87 TYR A N 1
ATOM 648 C CA . TYR A 1 87 ? -9.421 10.778 0.511 1.00 95.56 87 TYR A CA 1
ATOM 649 C C . TYR A 1 87 ? -8.173 10.237 -0.175 1.00 95.56 87 TYR A C 1
ATOM 651 O O . TYR A 1 87 ? -8.232 9.705 -1.286 1.00 95.56 87 TYR A O 1
ATOM 659 N N . GLN A 1 88 ? -7.042 10.364 0.498 1.00 97.19 88 GLN A N 1
ATOM 660 C CA . GLN A 1 88 ? -5.798 9.718 0.118 1.00 97.19 88 GLN A CA 1
ATOM 661 C C . GLN A 1 88 ? -5.824 8.306 0.680 1.00 97.19 88 GLN A C 1
ATOM 663 O O . GLN A 1 88 ? -6.083 8.138 1.868 1.00 97.19 88 GLN A O 1
ATOM 668 N N . PHE A 1 89 ? -5.559 7.311 -0.156 1.00 97.31 89 PHE A N 1
ATOM 669 C CA . PHE A 1 89 ? -5.341 5.937 0.276 1.00 97.31 89 PHE A CA 1
ATOM 670 C C . PHE A 1 89 ? -3.974 5.514 -0.235 1.00 97.31 89 PHE A C 1
ATOM 672 O O . PHE A 1 89 ? -3.764 5.507 -1.448 1.00 97.31 89 PHE A O 1
ATOM 679 N N . CYS A 1 90 ? -3.081 5.154 0.682 1.00 97.81 90 CYS A N 1
ATOM 680 C CA . CYS A 1 90 ? -1.780 4.578 0.377 1.00 97.81 90 CYS A CA 1
ATOM 681 C C . CYS A 1 90 ? -1.635 3.194 1.019 1.00 97.81 90 CYS A C 1
ATOM 683 O O . CYS A 1 90 ? -2.118 2.971 2.131 1.00 97.81 90 CYS A O 1
ATOM 685 N N . ILE A 1 91 ? -0.962 2.284 0.318 1.00 98.25 91 ILE A N 1
ATOM 686 C CA . ILE A 1 91 ? -0.495 1.005 0.854 1.00 98.25 91 ILE A CA 1
ATOM 687 C C . ILE A 1 91 ? 1.000 0.924 0.620 1.00 98.25 91 ILE A C 1
ATOM 689 O O . ILE A 1 91 ? 1.438 0.932 -0.529 1.00 98.25 91 ILE A O 1
ATOM 693 N N . ASP A 1 92 ? 1.756 0.799 1.698 1.00 97.00 92 ASP A N 1
ATOM 694 C CA . ASP A 1 92 ? 3.162 0.434 1.649 1.00 97.00 92 ASP A CA 1
ATOM 695 C C . ASP A 1 92 ? 3.293 -1.068 1.888 1.00 97.00 92 ASP A C 1
ATOM 697 O O . ASP A 1 92 ? 2.665 -1.613 2.795 1.00 97.00 92 ASP A O 1
ATOM 701 N N . TYR A 1 93 ? 4.102 -1.741 1.078 1.00 97.62 93 TYR A N 1
ATOM 702 C CA . TYR A 1 93 ? 4.484 -3.131 1.304 1.00 97.62 93 TYR A CA 1
ATOM 703 C C . TYR A 1 93 ? 5.988 -3.218 1.525 1.00 97.62 93 TYR A C 1
ATOM 705 O O . TYR A 1 93 ? 6.752 -2.649 0.743 1.00 97.62 93 TYR A O 1
ATOM 713 N N . GLY A 1 94 ? 6.409 -3.957 2.550 1.00 96.19 94 GLY A N 1
ATOM 714 C CA . GLY A 1 94 ? 7.817 -4.216 2.835 1.00 96.19 94 GLY A CA 1
ATOM 715 C C . GLY A 1 94 ? 8.118 -4.195 4.325 1.00 96.19 94 GLY A C 1
ATOM 716 O O . GLY A 1 94 ? 7.376 -4.760 5.128 1.00 96.19 94 GLY A O 1
ATOM 717 N N . GLU A 1 95 ? 9.229 -3.563 4.686 1.00 93.06 95 GLU A N 1
ATOM 718 C CA . GLU A 1 95 ? 9.609 -3.340 6.075 1.00 93.06 95 GLU A CA 1
ATOM 719 C C . GLU A 1 95 ? 8.567 -2.487 6.811 1.00 93.06 95 GLU A C 1
ATOM 721 O O . GLU A 1 95 ? 8.042 -1.504 6.291 1.00 93.06 95 GLU A O 1
ATOM 726 N N . GLY A 1 96 ? 8.285 -2.841 8.063 1.00 89.75 96 GLY A N 1
ATOM 727 C CA . GLY A 1 96 ? 7.356 -2.087 8.891 1.00 89.75 96 GLY A CA 1
ATOM 728 C C . GLY A 1 96 ? 7.705 -2.153 10.365 1.00 89.75 96 GLY A C 1
ATOM 729 O O . GLY A 1 96 ? 8.508 -2.976 10.819 1.00 89.75 96 GLY A O 1
ATOM 730 N N . PHE A 1 97 ? 7.071 -1.276 11.134 1.00 88.50 97 PHE A N 1
ATOM 731 C CA . PHE A 1 97 ? 7.271 -1.191 12.570 1.00 88.50 97 PHE A CA 1
ATOM 732 C C . PHE A 1 97 ? 5.996 -0.763 13.291 1.00 88.50 97 PHE A C 1
ATOM 734 O O . PHE A 1 97 ? 5.083 -0.189 12.702 1.00 88.50 97 PHE A O 1
ATOM 741 N N . THR A 1 98 ? 5.974 -0.993 14.599 1.00 86.12 98 THR A N 1
ATOM 742 C CA . THR A 1 98 ? 5.006 -0.392 15.516 1.00 86.12 98 THR A CA 1
ATOM 743 C C . THR A 1 98 ? 5.720 0.428 16.579 1.00 86.12 98 THR A C 1
ATOM 745 O O . THR A 1 98 ? 6.852 0.131 16.978 1.00 86.12 98 THR A O 1
ATOM 748 N N . LEU A 1 99 ? 5.042 1.461 17.072 1.00 82.81 99 LEU A N 1
ATOM 749 C CA . LEU A 1 99 ? 5.475 2.204 18.246 1.00 82.81 99 LEU A CA 1
ATOM 750 C C . LEU A 1 99 ? 4.925 1.537 19.506 1.00 82.81 99 LEU A C 1
ATOM 752 O O . LEU A 1 99 ? 3.778 1.103 19.565 1.00 82.81 99 LEU A O 1
ATOM 756 N N . THR A 1 100 ? 5.767 1.447 20.525 1.00 80.12 100 THR A N 1
ATOM 757 C CA . THR A 1 100 ? 5.410 0.978 21.863 1.00 80.12 100 THR A CA 1
ATOM 758 C C . THR A 1 100 ? 5.896 1.996 22.887 1.00 80.12 100 THR A C 1
ATOM 760 O O . THR A 1 100 ? 6.780 2.805 22.597 1.00 80.12 100 THR A O 1
ATOM 763 N N . ASP A 1 101 ? 5.418 1.901 24.129 1.00 81.69 101 ASP A N 1
ATOM 764 C CA . ASP A 1 101 ? 5.939 2.708 25.244 1.00 81.69 101 ASP A CA 1
ATOM 765 C C . ASP A 1 101 ? 7.464 2.568 25.430 1.00 81.69 101 ASP A C 1
ATOM 767 O O . ASP A 1 101 ? 8.110 3.431 26.023 1.00 81.69 101 ASP A O 1
ATOM 771 N N . SER A 1 102 ? 8.043 1.463 24.946 1.00 80.75 102 SER A N 1
ATOM 772 C CA . SER A 1 102 ? 9.474 1.152 25.044 1.00 80.75 102 SER A CA 1
ATOM 773 C C . SER A 1 102 ? 10.271 1.521 23.786 1.00 80.75 102 SER A C 1
ATOM 775 O O . SER A 1 102 ? 11.481 1.301 23.762 1.00 80.75 102 SER A O 1
ATOM 777 N N . GLY A 1 103 ? 9.625 2.090 22.762 1.00 82.12 103 GLY A N 1
ATOM 778 C CA . GLY A 1 103 ? 10.249 2.505 21.506 1.00 82.12 103 GLY A CA 1
ATOM 779 C C . GLY A 1 103 ? 9.693 1.792 20.273 1.00 82.12 103 GLY A C 1
ATOM 780 O O . GLY A 1 103 ? 8.581 1.265 20.286 1.00 82.12 103 GLY A O 1
ATOM 781 N N . VAL A 1 104 ? 10.481 1.811 19.199 1.00 84.69 104 VAL A N 1
ATOM 782 C CA . VAL A 1 104 ? 10.155 1.216 17.895 1.00 84.69 104 VAL A CA 1
ATOM 783 C C . VAL A 1 104 ? 10.412 -0.291 17.927 1.00 84.69 104 VAL A C 1
ATOM 785 O O . VAL A 1 104 ? 11.488 -0.722 18.343 1.00 84.69 104 VAL A O 1
ATOM 788 N N . VAL A 1 105 ? 9.449 -1.082 17.458 1.00 86.19 105 VAL A N 1
ATOM 789 C CA . VAL A 1 105 ? 9.586 -2.531 17.258 1.00 86.19 105 VAL A CA 1
ATOM 790 C C . VAL A 1 105 ? 9.348 -2.839 15.786 1.00 86.19 105 VAL A C 1
ATOM 792 O O . VAL A 1 105 ? 8.252 -2.602 15.285 1.00 86.19 105 VAL A O 1
ATOM 795 N N . PHE A 1 106 ? 10.371 -3.353 15.106 1.00 90.12 106 PHE A N 1
ATOM 796 C CA . PHE A 1 106 ? 10.274 -3.797 13.715 1.00 90.12 106 PHE A CA 1
ATOM 797 C C . PHE A 1 106 ? 9.636 -5.183 13.628 1.00 90.12 106 PHE A C 1
ATOM 799 O O . PHE A 1 106 ? 9.873 -6.029 14.496 1.00 90.12 106 PHE A O 1
ATOM 806 N N . TYR A 1 107 ? 8.859 -5.412 12.573 1.00 91.06 107 TYR A N 1
ATOM 807 C CA . TYR A 1 107 ? 8.360 -6.742 12.238 1.00 91.06 107 TYR A CA 1
ATOM 808 C C . TYR A 1 107 ? 9.471 -7.581 11.595 1.00 91.06 107 TYR A C 1
ATOM 810 O O . TYR A 1 107 ? 10.363 -7.052 10.936 1.00 91.06 107 TYR A O 1
ATOM 818 N N . ASP A 1 108 ? 9.439 -8.894 11.815 1.00 93.12 108 ASP A N 1
ATOM 819 C CA . ASP A 1 108 ? 10.395 -9.865 11.262 1.00 93.12 108 ASP A CA 1
ATOM 820 C C . ASP A 1 108 ? 9.938 -10.469 9.925 1.00 93.12 108 ASP A C 1
ATOM 822 O O . ASP A 1 108 ? 10.618 -11.323 9.355 1.00 93.12 108 ASP A O 1
ATOM 826 N N . THR A 1 109 ? 8.793 -10.009 9.427 1.00 94.62 109 THR A N 1
ATOM 827 C CA . THR A 1 109 ? 8.176 -10.382 8.156 1.00 94.62 109 THR A CA 1
ATOM 828 C C . THR A 1 109 ? 7.700 -9.121 7.433 1.00 94.62 109 THR A C 1
ATOM 830 O O . THR A 1 109 ? 7.464 -8.098 8.088 1.00 94.62 109 THR A O 1
ATOM 833 N N . PRO A 1 110 ? 7.575 -9.157 6.093 1.00 95.94 110 PRO A N 1
ATOM 834 C CA . PRO A 1 110 ? 6.989 -8.053 5.350 1.00 95.94 110 PRO A CA 1
ATOM 835 C C . PRO A 1 110 ? 5.542 -7.814 5.779 1.00 95.94 110 PRO A C 1
ATOM 837 O O . PRO A 1 110 ? 4.790 -8.761 6.016 1.00 95.94 110 PRO A O 1
ATOM 840 N N . VAL A 1 111 ? 5.146 -6.549 5.839 1.00 97.75 111 VAL A N 1
ATOM 841 C CA . VAL A 1 111 ? 3.794 -6.135 6.221 1.00 97.75 111 VAL A CA 1
ATOM 842 C C . VAL A 1 111 ? 3.186 -5.223 5.165 1.00 97.75 111 VAL A C 1
ATOM 844 O O . VAL A 1 111 ? 3.895 -4.630 4.349 1.00 97.75 111 VAL A O 1
ATOM 847 N N . TYR A 1 112 ? 1.864 -5.097 5.209 1.00 98.19 112 TYR A N 1
ATOM 848 C CA . TYR A 1 112 ? 1.122 -4.065 4.500 1.00 98.19 112 TYR A CA 1
ATOM 849 C C . TYR A 1 112 ? 0.770 -2.944 5.477 1.00 98.19 112 TYR A C 1
ATOM 851 O O . TYR A 1 112 ? 0.037 -3.170 6.440 1.00 98.19 112 TYR A O 1
ATOM 859 N N . CYS A 1 113 ? 1.253 -1.734 5.222 1.00 97.25 113 CYS A N 1
ATOM 860 C CA . CYS A 1 113 ? 0.902 -0.540 5.983 1.00 97.25 113 CYS A CA 1
ATOM 861 C C . CYS A 1 113 ? -0.107 0.282 5.183 1.00 97.25 113 CYS A C 1
ATOM 863 O O . CYS A 1 113 ? 0.204 0.849 4.139 1.00 97.25 113 CYS A O 1
ATOM 865 N N . VAL A 1 114 ? -1.335 0.341 5.678 1.00 97.69 114 VAL A N 1
ATOM 866 C CA . VAL A 1 114 ? -2.443 1.099 5.104 1.00 97.69 114 VAL A CA 1
ATOM 867 C C . VAL A 1 114 ? -2.484 2.479 5.749 1.00 97.69 114 VAL A C 1
ATOM 869 O O . VAL A 1 114 ? -2.553 2.591 6.971 1.00 97.69 114 VAL A O 1
ATOM 872 N N . THR A 1 115 ? -2.501 3.526 4.927 1.00 96.75 115 THR A N 1
ATOM 873 C CA . THR A 1 115 ? -2.720 4.912 5.360 1.00 96.75 115 THR A CA 1
ATOM 874 C C . THR A 1 115 ? -3.900 5.505 4.604 1.00 96.75 115 THR A C 1
ATOM 876 O O . THR A 1 115 ? -3.866 5.608 3.378 1.00 96.75 115 THR A O 1
ATOM 879 N N . LEU A 1 116 ? -4.925 5.951 5.331 1.00 96.75 116 LEU A N 1
ATOM 880 C CA . LEU A 1 116 ? -6.020 6.751 4.795 1.00 96.75 116 LEU A CA 1
ATOM 881 C C . LEU A 1 116 ? -6.051 8.124 5.457 1.00 96.75 116 LEU A C 1
ATOM 883 O O . LEU A 1 116 ? -5.997 8.238 6.682 1.00 96.75 116 LEU A O 1
ATOM 887 N N . ILE A 1 117 ? -6.197 9.163 4.641 1.00 95.62 117 ILE A N 1
ATOM 888 C CA . ILE A 1 117 ? -6.339 10.548 5.094 1.00 95.62 117 ILE A CA 1
ATOM 889 C C . ILE A 1 117 ? -7.526 11.162 4.364 1.00 95.62 117 ILE A C 1
ATOM 891 O O . ILE A 1 117 ? -7.548 11.198 3.133 1.00 95.62 117 ILE A O 1
ATOM 895 N N . ASP A 1 118 ? -8.507 11.648 5.115 1.00 94.56 118 ASP A N 1
ATOM 896 C CA . ASP A 1 118 ? -9.621 12.407 4.564 1.00 94.56 118 ASP A CA 1
ATOM 897 C C . ASP A 1 118 ? -9.114 13.778 4.087 1.00 94.56 118 ASP A C 1
ATOM 899 O O . ASP A 1 118 ? -8.453 14.500 4.830 1.00 94.56 118 ASP A O 1
ATOM 903 N N . ASN A 1 119 ? -9.390 14.149 2.835 1.00 92.88 119 ASN A N 1
ATOM 904 C CA . ASN A 1 119 ? -9.035 15.482 2.341 1.00 92.88 119 ASN A CA 1
ATOM 905 C C . ASN A 1 119 ? -10.095 16.538 2.684 1.00 92.88 119 ASN A C 1
ATOM 907 O O . ASN A 1 119 ? -9.847 17.735 2.511 1.00 92.88 119 ASN A O 1
ATOM 911 N N . GLU A 1 120 ? -11.282 16.115 3.118 1.00 92.38 120 GLU A N 1
ATOM 912 C CA . GLU A 1 120 ? -12.418 16.982 3.429 1.00 92.38 120 GLU A CA 1
ATOM 913 C C . GLU A 1 120 ? -12.575 17.235 4.937 1.00 92.38 120 GLU A C 1
ATOM 915 O O . GLU A 1 120 ? -13.261 18.183 5.335 1.00 92.38 120 GLU A O 1
ATOM 920 N N . SER A 1 121 ? -11.920 16.431 5.778 1.00 91.25 121 SER A N 1
ATOM 921 C CA . SER A 1 121 ? -11.942 16.545 7.239 1.00 91.25 121 SER A CA 1
ATOM 922 C C . SER A 1 121 ? -10.573 16.249 7.870 1.00 91.25 121 SER A C 1
ATOM 924 O O . SER A 1 121 ? -9.586 16.071 7.168 1.00 91.25 121 SER A O 1
ATOM 926 N N . ASP A 1 122 ? -10.505 16.215 9.204 1.00 88.75 122 ASP A N 1
ATOM 927 C CA . ASP A 1 122 ? -9.302 15.805 9.946 1.00 88.75 122 ASP A CA 1
ATOM 928 C C . ASP A 1 122 ? -9.259 14.275 10.194 1.00 88.75 122 ASP A C 1
ATOM 930 O O . ASP A 1 122 ? -8.522 13.805 11.061 1.00 88.75 122 ASP A O 1
ATOM 934 N N . GLY A 1 123 ? -10.089 13.496 9.488 1.00 91.44 123 GLY A N 1
ATOM 935 C CA . GLY A 1 123 ? -10.166 12.041 9.615 1.00 91.44 123 GLY A CA 1
ATOM 936 C C . GLY A 1 123 ? -8.926 11.331 9.072 1.00 91.44 123 GLY A C 1
ATOM 937 O O . GLY A 1 123 ? -8.438 11.637 7.983 1.00 91.44 123 GLY A O 1
ATOM 938 N N . SER A 1 124 ? -8.422 10.349 9.817 1.00 94.88 124 SER A N 1
ATOM 939 C CA . SER A 1 124 ? -7.329 9.489 9.372 1.00 94.88 124 SER A CA 1
ATOM 940 C C . SER A 1 124 ? -7.450 8.084 9.946 1.00 94.88 124 SER A C 1
ATOM 942 O O . SER A 1 124 ? -7.966 7.890 11.046 1.00 94.88 124 SER A O 1
ATOM 944 N N . TYR A 1 125 ? -6.946 7.112 9.194 1.00 95.81 125 TYR A N 1
ATOM 945 C CA . TYR A 1 125 ? -6.858 5.717 9.599 1.00 95.81 125 TYR A CA 1
ATOM 946 C C . TYR A 1 125 ? -5.494 5.159 9.201 1.00 95.81 125 TYR A C 1
ATOM 948 O O . TYR A 1 125 ? -5.055 5.345 8.065 1.00 95.81 125 TYR A O 1
ATOM 956 N N . LEU A 1 126 ? -4.834 4.475 10.130 1.00 95.69 126 LEU A N 1
ATOM 957 C CA . LEU A 1 126 ? -3.588 3.761 9.899 1.00 95.69 126 LEU A CA 1
ATOM 958 C C . LEU A 1 126 ? -3.754 2.326 10.391 1.00 95.69 126 LEU A C 1
ATOM 960 O O . LEU A 1 126 ? -4.185 2.104 11.521 1.00 95.69 126 LEU A O 1
ATOM 964 N N . GLY A 1 127 ? -3.398 1.356 9.559 1.00 95.69 127 GLY A N 1
ATOM 965 C CA . GLY A 1 127 ? -3.451 -0.057 9.922 1.00 95.69 127 GLY A CA 1
ATOM 966 C C . GLY A 1 127 ? -2.258 -0.806 9.359 1.00 95.69 127 GLY A C 1
ATOM 967 O O . GLY A 1 127 ? -1.916 -0.621 8.195 1.00 95.69 127 GLY A O 1
ATOM 968 N N . THR A 1 128 ? -1.645 -1.664 10.165 1.00 97.25 128 THR A N 1
ATOM 969 C CA . THR A 1 128 ? -0.579 -2.559 9.710 1.00 97.25 128 THR A CA 1
ATOM 970 C C . THR A 1 128 ? -1.082 -3.989 9.721 1.00 97.25 128 THR A C 1
ATOM 972 O O . THR A 1 128 ? -1.661 -4.430 10.714 1.00 97.25 128 THR A O 1
ATOM 975 N N . PHE A 1 129 ? -0.844 -4.718 8.637 1.00 98.19 129 PHE A N 1
ATOM 976 C CA . PHE A 1 129 ? -1.345 -6.070 8.420 1.00 98.19 129 PHE A CA 1
ATOM 977 C C . PHE A 1 129 ? -0.207 -7.015 8.048 1.00 98.19 129 PHE A C 1
ATOM 979 O O . PHE A 1 129 ? 0.716 -6.620 7.335 1.00 98.19 129 PHE A O 1
ATOM 986 N N . ASP A 1 130 ? -0.271 -8.259 8.516 1.00 97.00 130 ASP A N 1
ATOM 987 C CA . ASP A 1 130 ? 0.668 -9.299 8.090 1.00 97.00 130 ASP A CA 1
ATOM 988 C C . ASP A 1 130 ? 0.376 -9.802 6.665 1.00 97.00 130 ASP A C 1
ATOM 990 O O . ASP A 1 130 ? -0.541 -9.336 5.977 1.00 97.00 130 ASP A O 1
ATOM 994 N N . GLU A 1 131 ? 1.176 -10.768 6.208 1.00 95.00 131 GLU A N 1
ATOM 995 C CA . GLU A 1 131 ? 1.027 -11.369 4.883 1.00 95.00 131 GLU A CA 1
ATOM 996 C C . GLU A 1 131 ? -0.330 -12.046 4.667 1.00 95.00 131 GLU A C 1
ATOM 998 O O . GLU A 1 131 ? -0.786 -12.089 3.528 1.00 95.00 131 GLU A O 1
ATOM 1003 N N . ASP A 1 132 ? -0.993 -12.496 5.736 1.00 96.25 132 ASP A N 1
ATOM 1004 C CA . ASP A 1 132 ? -2.312 -13.136 5.753 1.00 96.25 132 ASP 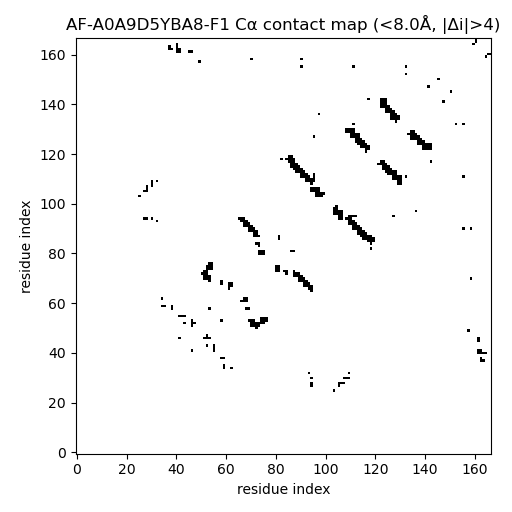A CA 1
ATOM 1005 C C . ASP A 1 132 ? -3.460 -12.128 5.971 1.00 96.25 132 ASP A C 1
ATOM 1007 O O . ASP A 1 132 ? -4.623 -12.520 6.085 1.00 96.25 132 ASP A O 1
ATOM 1011 N N . PHE A 1 133 ? -3.146 -10.829 5.989 1.00 97.44 133 PHE A N 1
ATOM 1012 C CA . PHE A 1 133 ? -4.058 -9.715 6.260 1.00 97.44 133 PHE A CA 1
ATOM 1013 C C . PHE A 1 133 ? -4.643 -9.689 7.681 1.00 97.44 133 PHE A C 1
ATOM 1015 O O . PHE A 1 133 ? -5.676 -9.060 7.921 1.00 97.44 133 PHE A O 1
ATOM 1022 N N . ASN A 1 134 ? -3.985 -10.316 8.658 1.00 97.25 134 ASN A N 1
ATOM 1023 C CA . ASN A 1 134 ? -4.335 -10.116 10.060 1.00 97.25 134 ASN A CA 1
ATOM 1024 C C . ASN A 1 134 ? -3.822 -8.752 10.533 1.00 97.25 134 ASN A C 1
ATOM 1026 O O . ASN A 1 134 ? -2.666 -8.392 10.312 1.00 97.25 134 ASN A O 1
ATOM 1030 N N . LEU A 1 135 ? -4.677 -8.008 11.233 1.00 96.94 135 LEU A N 1
ATOM 1031 C CA . LEU A 1 135 ? -4.338 -6.709 11.80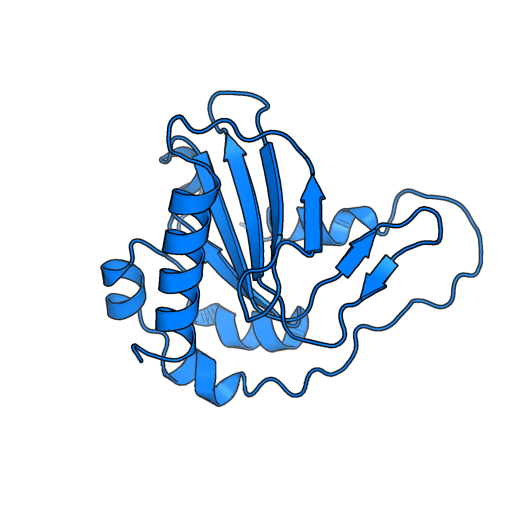9 1.00 96.94 135 LEU A CA 1
ATOM 1032 C C . LEU A 1 135 ? -3.299 -6.859 12.936 1.00 96.94 135 LEU A C 1
ATOM 1034 O O . LEU A 1 135 ? -3.545 -7.537 13.936 1.00 96.94 135 LEU A O 1
ATOM 1038 N N . LEU A 1 136 ? -2.164 -6.180 12.789 1.00 95.25 136 LEU A N 1
ATOM 1039 C CA . LEU A 1 136 ? -1.054 -6.147 13.744 1.00 95.25 136 LEU A CA 1
ATOM 1040 C C . LEU A 1 136 ? -1.090 -4.898 14.632 1.00 95.25 136 LEU A C 1
ATOM 1042 O O . LEU A 1 136 ? -0.800 -4.978 15.827 1.00 95.25 136 LEU A O 1
ATOM 1046 N N . SER A 1 137 ? -1.439 -3.749 14.057 1.00 93.44 137 SER A N 1
ATOM 1047 C CA . SER A 1 137 ? -1.605 -2.479 14.767 1.00 93.44 137 SER A CA 1
ATOM 1048 C C . SER A 1 137 ? -2.618 -1.590 14.049 1.00 93.44 137 SER A C 1
ATOM 1050 O O . SER A 1 137 ? -2.829 -1.720 12.844 1.00 93.44 137 SER A O 1
ATOM 1052 N N . GLU A 1 138 ? -3.265 -0.703 14.802 1.00 94.06 138 GLU A N 1
ATOM 1053 C CA . GLU A 1 138 ? -4.286 0.212 14.293 1.00 94.06 138 GLU A CA 1
ATOM 1054 C C . GLU A 1 138 ? -4.226 1.534 15.059 1.00 94.06 138 GLU A C 1
ATOM 1056 O O . GLU A 1 138 ? -4.158 1.545 16.291 1.00 94.06 138 GLU A O 1
ATOM 1061 N N . GLU A 1 139 ? -4.279 2.641 14.326 1.00 91.12 139 GLU A N 1
ATOM 1062 C CA . GLU A 1 139 ? -4.384 3.995 14.857 1.00 91.12 139 GLU A CA 1
ATOM 1063 C C . GLU A 1 139 ? -5.398 4.813 14.042 1.00 91.12 139 GLU A C 1
ATOM 1065 O O . GLU A 1 139 ? -5.620 4.578 12.854 1.00 91.12 139 GLU A O 1
ATOM 1070 N N . GLY A 1 140 ? -6.009 5.814 14.677 1.00 92.75 140 GLY A N 1
ATOM 1071 C CA . GLY A 1 140 ? -7.019 6.658 14.036 1.00 92.75 140 GLY A CA 1
ATOM 1072 C C . GLY A 1 140 ? -8.421 6.045 14.034 1.00 92.75 140 GLY A C 1
ATOM 1073 O O . GLY A 1 140 ? -8.737 5.149 14.817 1.00 92.75 140 GLY A O 1
ATOM 1074 N N . GLU A 1 141 ? -9.290 6.588 13.187 1.00 93.50 141 GLU A N 1
ATOM 1075 C CA . GLU A 1 141 ? -10.702 6.226 13.106 1.00 93.50 141 GLU A CA 1
ATOM 1076 C C . GLU A 1 141 ? -11.102 5.988 11.650 1.00 93.50 141 GLU A C 1
ATOM 1078 O O . GLU A 1 141 ? -10.820 6.790 10.762 1.00 93.50 141 GLU A O 1
ATOM 1083 N N . TRP A 1 142 ? -11.803 4.882 11.400 1.00 96.25 142 TRP A N 1
ATOM 1084 C CA . TRP A 1 142 ? -12.395 4.626 10.091 1.00 96.25 142 TRP A CA 1
ATOM 1085 C C . TRP A 1 142 ? -13.488 5.655 9.788 1.00 96.25 142 TRP A C 1
ATOM 1087 O O . TRP A 1 142 ? -14.426 5.813 10.571 1.00 96.25 142 TRP A O 1
ATOM 1097 N N . PHE A 1 143 ? -13.376 6.334 8.647 1.00 95.62 143 PHE A N 1
ATOM 1098 C CA . PHE A 1 143 ? -14.262 7.443 8.270 1.00 95.62 143 PHE A CA 1
ATOM 1099 C C . PHE A 1 143 ? -14.999 7.229 6.940 1.00 95.62 143 PHE A C 1
ATOM 1101 O O . PHE A 1 143 ? -15.840 8.046 6.563 1.00 95.62 143 PHE A O 1
ATOM 1108 N N . LEU A 1 144 ? -14.706 6.140 6.229 1.00 95.00 144 LEU A N 1
ATOM 1109 C CA . LEU A 1 144 ? -15.410 5.788 5.001 1.00 95.00 144 LEU A CA 1
ATOM 1110 C C . LEU A 1 144 ? -16.774 5.154 5.317 1.00 95.00 144 LEU A C 1
ATOM 1112 O O . LEU A 1 144 ? -16.998 4.609 6.399 1.00 95.00 144 LEU A O 1
ATOM 1116 N N . ALA A 1 145 ? -17.710 5.261 4.375 1.00 93.88 145 ALA A N 1
ATOM 1117 C CA . ALA A 1 145 ? -19.059 4.714 4.541 1.00 93.88 145 ALA A CA 1
ATOM 1118 C C . ALA A 1 145 ? -19.106 3.199 4.287 1.00 93.88 145 ALA A C 1
ATOM 1120 O O . ALA A 1 145 ? -20.037 2.519 4.722 1.00 93.88 145 ALA A O 1
ATOM 1121 N N . GLU A 1 146 ? -18.123 2.703 3.546 1.00 94.81 146 GLU A N 1
ATOM 1122 C CA . GLU A 1 146 ? -17.854 1.309 3.254 1.00 94.81 146 GLU A CA 1
ATOM 1123 C C . GLU A 1 146 ? -17.556 0.521 4.536 1.00 94.81 146 GLU A C 1
ATOM 1125 O O . GLU A 1 146 ? -17.066 1.066 5.531 1.00 94.81 146 GLU A O 1
ATOM 1130 N N . ASP A 1 147 ? -17.839 -0.782 4.502 1.00 97.44 147 ASP A N 1
ATOM 1131 C CA . ASP A 1 147 ? -17.409 -1.679 5.569 1.00 97.44 147 ASP A CA 1
ATOM 1132 C C . ASP A 1 147 ? -15.877 -1.737 5.598 1.00 97.44 147 ASP A C 1
ATOM 1134 O O . ASP A 1 147 ? -15.235 -1.983 4.574 1.00 97.44 147 ASP A O 1
ATOM 1138 N N . LYS A 1 148 ? -15.299 -1.464 6.773 1.00 96.69 148 LYS A N 1
ATOM 1139 C CA . LYS A 1 148 ? -13.850 -1.349 6.955 1.00 96.69 148 LYS A CA 1
ATOM 1140 C C . LYS A 1 148 ? -13.126 -2.615 6.521 1.00 96.69 148 LYS A C 1
ATOM 1142 O O . LYS A 1 148 ? -12.165 -2.539 5.759 1.00 96.69 148 LYS A O 1
ATOM 1147 N N . ASP A 1 149 ? -13.580 -3.758 7.022 1.00 96.44 149 ASP A N 1
ATOM 1148 C CA . ASP A 1 149 ? -12.858 -5.012 6.865 1.00 96.44 149 ASP A CA 1
ATOM 1149 C C . ASP A 1 149 ? -12.980 -5.497 5.415 1.00 96.44 149 ASP A C 1
ATOM 1151 O O . ASP A 1 149 ? -11.981 -5.902 4.817 1.00 96.44 149 ASP A O 1
ATOM 1155 N N . GLU A 1 150 ? -14.166 -5.372 4.805 1.00 97.56 150 GLU A N 1
ATOM 1156 C CA . GLU A 1 150 ? -14.369 -5.689 3.384 1.00 97.56 150 GLU A CA 1
ATOM 1157 C C . GLU A 1 150 ? -13.527 -4.789 2.467 1.00 97.56 150 GLU A C 1
ATOM 1159 O O . GLU A 1 150 ? -12.885 -5.282 1.535 1.00 97.56 150 GLU A O 1
ATOM 1164 N N . TYR A 1 151 ? -13.499 -3.477 2.728 1.00 97.44 151 TYR A N 1
ATOM 1165 C CA . TYR A 1 151 ? -12.783 -2.522 1.883 1.00 97.44 151 TYR A CA 1
ATOM 1166 C C . TYR A 1 151 ? -11.265 -2.688 1.985 1.00 97.44 151 TYR A C 1
ATOM 1168 O O . TYR A 1 151 ? -10.582 -2.760 0.963 1.00 97.44 151 TYR A O 1
ATOM 1176 N N . ILE A 1 152 ? -10.732 -2.798 3.205 1.00 97.88 152 ILE A N 1
ATOM 1177 C CA . ILE A 1 152 ? -9.299 -3.023 3.415 1.00 97.88 152 ILE A CA 1
ATOM 1178 C C . ILE A 1 152 ? -8.877 -4.353 2.794 1.00 97.88 152 ILE A C 1
ATOM 1180 O O . ILE A 1 152 ? -7.894 -4.373 2.059 1.00 97.88 152 ILE A O 1
ATOM 1184 N N . THR A 1 153 ? -9.631 -5.437 3.013 1.00 97.69 153 THR A N 1
ATOM 1185 C CA . THR A 1 153 ? -9.304 -6.751 2.433 1.00 97.69 153 THR A CA 1
ATOM 1186 C C . THR A 1 153 ? -9.215 -6.672 0.912 1.00 97.69 153 THR A C 1
ATOM 1188 O O . THR A 1 153 ? -8.222 -7.108 0.340 1.00 97.69 153 THR A O 1
ATOM 1191 N N . LEU A 1 154 ? -10.189 -6.035 0.254 1.00 97.31 154 LEU A N 1
ATOM 1192 C CA . LEU A 1 154 ? -10.164 -5.839 -1.196 1.00 97.31 154 LEU A CA 1
ATOM 1193 C C . LEU A 1 154 ? -8.919 -5.061 -1.656 1.00 97.31 154 LEU A C 1
ATOM 1195 O O . LEU A 1 154 ? -8.266 -5.428 -2.633 1.00 97.31 154 LEU A O 1
ATOM 1199 N N . CYS A 1 155 ? -8.579 -3.976 -0.962 1.00 97.94 155 CYS A N 1
ATOM 1200 C CA . CYS A 1 155 ? -7.412 -3.159 -1.279 1.00 97.94 155 CYS A CA 1
ATOM 1201 C C . CYS A 1 155 ? -6.093 -3.927 -1.091 1.00 97.94 155 CYS A C 1
ATOM 1203 O O . CYS A 1 155 ? -5.203 -3.833 -1.940 1.00 97.94 155 CYS A O 1
ATOM 1205 N N . LEU A 1 156 ? -5.983 -4.719 -0.023 1.00 98.19 156 LEU A N 1
ATOM 1206 C CA . LEU A 1 156 ? -4.826 -5.565 0.255 1.00 98.19 156 LEU A CA 1
ATOM 1207 C C . LEU A 1 156 ? -4.703 -6.718 -0.753 1.00 98.19 156 LEU A C 1
ATOM 1209 O O . LEU A 1 156 ? -3.605 -6.987 -1.233 1.00 98.19 156 LEU A O 1
ATOM 1213 N N . GLU A 1 157 ? -5.811 -7.347 -1.154 1.00 97.75 157 GLU A N 1
ATOM 1214 C CA . GLU A 1 157 ? -5.836 -8.355 -2.223 1.00 97.75 157 GLU A CA 1
ATOM 1215 C C . GLU A 1 157 ? -5.371 -7.770 -3.560 1.00 97.75 157 GLU A C 1
ATOM 1217 O O . GLU A 1 157 ? -4.562 -8.379 -4.263 1.00 97.75 157 GLU A O 1
ATOM 1222 N N . ASN A 1 158 ? -5.838 -6.569 -3.912 1.00 96.94 158 ASN A N 1
ATOM 1223 C CA . ASN A 1 158 ? -5.383 -5.864 -5.108 1.00 96.94 158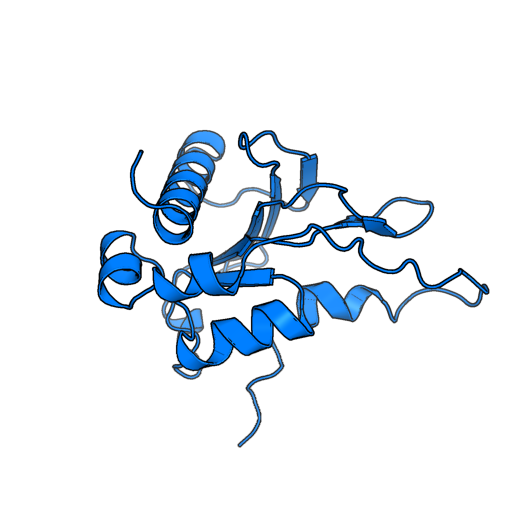 ASN A CA 1
ATOM 1224 C C . ASN A 1 158 ? -3.873 -5.597 -5.055 1.00 96.94 158 ASN A C 1
ATOM 1226 O O . ASN A 1 158 ? -3.170 -5.883 -6.023 1.00 96.94 158 ASN A O 1
ATOM 1230 N N . CYS A 1 159 ? -3.370 -5.113 -3.916 1.00 97.12 159 CYS A N 1
ATOM 1231 C CA . CYS A 1 159 ? -1.943 -4.896 -3.690 1.00 97.12 159 CYS A CA 1
ATOM 1232 C C . CYS A 1 159 ? -1.142 -6.201 -3.833 1.00 97.12 159 CYS A C 1
ATOM 1234 O O . CYS A 1 159 ? -0.204 -6.266 -4.626 1.00 97.12 159 CYS A O 1
ATOM 1236 N N . ARG A 1 160 ? -1.560 -7.284 -3.165 1.00 97.00 160 ARG A N 1
ATOM 1237 C CA . ARG A 1 160 ? -0.929 -8.609 -3.281 1.00 97.00 160 ARG A CA 1
ATOM 1238 C C . ARG A 1 160 ? -0.883 -9.086 -4.734 1.00 97.00 160 ARG A C 1
ATOM 1240 O O . ARG A 1 160 ? 0.151 -9.572 -5.183 1.00 97.00 160 ARG A O 1
ATOM 1247 N N . ASN A 1 161 ? -1.969 -8.909 -5.483 1.00 96.31 161 ASN A N 1
ATOM 1248 C CA . ASN A 1 161 ? -2.021 -9.302 -6.889 1.00 96.31 161 ASN A CA 1
ATOM 1249 C C . ASN A 1 161 ? -1.090 -8.468 -7.782 1.00 96.31 161 ASN A C 1
ATOM 1251 O O . ASN A 1 161 ? -0.530 -9.009 -8.734 1.00 96.31 161 ASN A O 1
ATOM 1255 N N . ILE A 1 162 ? -0.908 -7.175 -7.492 1.00 96.19 162 ILE A N 1
ATOM 1256 C CA . ILE A 1 162 ? 0.082 -6.327 -8.176 1.00 96.19 162 ILE A CA 1
ATOM 1257 C C . ILE A 1 162 ? 1.500 -6.846 -7.899 1.00 96.19 162 ILE A C 1
ATOM 1259 O O . ILE A 1 162 ? 2.307 -6.968 -8.817 1.00 96.19 162 ILE A O 1
ATOM 1263 N N . LEU A 1 163 ? 1.794 -7.177 -6.640 1.00 95.56 163 LEU A N 1
ATOM 1264 C CA . LEU A 1 163 ? 3.124 -7.589 -6.187 1.00 95.56 163 LEU A CA 1
ATOM 1265 C C . LEU A 1 163 ? 3.526 -8.986 -6.678 1.00 95.56 163 LEU A C 1
ATOM 1267 O O . LEU A 1 163 ? 4.664 -9.208 -7.096 1.00 95.56 163 LEU A O 1
ATOM 1271 N N . PHE A 1 164 ? 2.596 -9.940 -6.616 1.00 94.81 164 PHE A N 1
ATOM 1272 C CA . PHE A 1 164 ? 2.892 -11.369 -6.761 1.00 94.81 164 PHE A CA 1
ATOM 1273 C C . PHE A 1 164 ? 2.159 -12.039 -7.928 1.00 94.81 164 PHE A C 1
ATOM 1275 O O . PHE A 1 164 ? 2.473 -13.178 -8.279 1.00 94.81 164 PHE A O 1
ATOM 1282 N N . GLY A 1 165 ? 1.257 -11.314 -8.592 1.00 89.06 165 GLY A N 1
ATOM 1283 C CA . GLY A 1 165 ? 0.356 -11.844 -9.610 1.00 89.06 165 GLY A CA 1
ATOM 1284 C C . GLY A 1 165 ? -0.929 -12.423 -9.016 1.00 89.06 165 GLY A C 1
ATOM 1285 O O . GLY A 1 165 ? -1.041 -12.634 -7.811 1.00 89.06 165 GLY A O 1
ATOM 1286 N N . LYS A 1 166 ? -1.909 -12.684 -9.889 1.00 79.06 166 LYS A N 1
ATOM 1287 C CA . LYS A 1 166 ? -3.146 -13.389 -9.522 1.00 79.06 166 LYS A CA 1
ATOM 1288 C C . LYS A 1 166 ? -2.827 -14.855 -9.221 1.00 79.06 166 LYS A C 1
ATOM 1290 O O . LYS A 1 166 ? -2.258 -15.532 -10.082 1.00 79.06 166 LYS A O 1
ATOM 1295 N N . GLU A 1 167 ? -3.214 -15.323 -8.038 1.00 58.12 167 GLU A N 1
ATOM 1296 C CA . GLU A 1 167 ? -3.227 -16.753 -7.686 1.00 58.12 167 GLU A CA 1
ATOM 1297 C C . GLU A 1 167 ? -4.325 -17.539 -8.423 1.00 58.12 167 GLU A C 1
ATOM 1299 O O . GLU A 1 167 ? -5.414 -16.973 -8.693 1.00 58.12 167 GLU A O 1
#

Solvent-accessible surface area (backbone atoms only — not comparable to full-atom values): 10153 Å² total; per-residue (Å²): 139,87,88,84,67,79,68,77,39,69,82,59,58,69,80,75,77,75,78,100,67,94,65,78,79,81,71,78,74,89,72,81,73,64,56,70,66,31,53,76,62,59,45,72,66,62,30,51,76,68,59,38,27,57,51,74,92,46,40,69,58,37,36,72,77,64,41,26,43,63,37,22,69,37,50,75,81,47,85,70,34,62,75,78,40,71,47,45,42,37,40,36,42,27,67,46,69,47,84,49,102,91,43,81,45,66,51,91,53,55,26,38,40,38,40,37,37,40,69,84,54,93,46,32,30,37,39,33,22,42,86,86,64,50,80,74,48,77,47,78,46,89,77,68,93,64,60,66,68,66,51,49,50,53,53,50,52,47,50,49,29,52,52,73,44,82,130

Foldseek 3Di:
DPPLPPPVCPVVVVVPPDDDDPDDPDDFDDLVDPQVVQLVLADPVLCVVLQKEFPSVCSVVCCVVPQKGKIWNFHSVDPPRCVVDQKIKMKIWGKDWDQDPVGIDTDSHIWIWIWIQGPVDRFIKIFIAGPVRDTPDIDTDDDDPDDPSVVVVSSVQSVCCSRPNDD

pLDDT: mean 84.79, std 20.7, range [26.3, 98.25]

Nearest PDB structures (foldseek):
  2i9w-assembly1_A  TM=2.415E-01  e=9.117E-02  Psychrobacter arcticus
  6j4e-assembly1_B  TM=5.021E-01  e=9.307E+00  Arabidopsis thaliana
  7eua-assembly1_A  TM=4.603E-01  e=9.307E+00  Dioscoreophyllum cumminsii
  7dru-assembly7_G  TM=2.750E-01  e=9.307E+00  Canis lupus familiaris
  6yr8-assembly1_B  TM=2.653E-01  e=9.307E+00  Homo sapiens

Sequence (167 aa):
MKLKTLIIAAMLALLTLGGCSTAETASSPDLGIDWESIIARIDADTLYEYGWYADIDSLASDAEDLGTITFSNYDPTEADAFKSVSYQFCIDYGEGFTLTDSGVVFYDTPVYCVTLIDNESDGSYLGTFDEDFNLLSEEGEWFLAEDKDEYITLCLENCRNILFGKE

Secondary structure (DSSP, 8-state):
----SSSTHHHHGGGGSS-------PPPP-----HHHHHTT--HHHHHHTT-B--TTTHHHHHHHHSEEEEESS-TTSTTGGGGSSEEEEEEEE--EEEETTEEEE-SS-EEEEEEEESSSS-EEEEEE-TT--EEEEEE---SSS-HHHHHHHHHHHHHHHHH---